Protein AF-A0A1C5LIC9-F1 (afdb_monomer_lite)

Radius of gyration: 15.8 Å; chains: 1; bounding box: 39×19×35 Å

Secondary structure (DSSP, 8-state):
-PPPEEPPPEEETTEEE--EES-SS---SS--TT-TTTT-S-------

Structure (mmCIF, N/CA/C/O backbone):
data_AF-A0A1C5LIC9-F1
#
_entry.id   AF-A0A1C5LIC9-F1
#
loop_
_atom_site.group_PDB
_atom_site.id
_atom_site.type_symbol
_atom_site.label_atom_id
_atom_site.label_alt_id
_atom_site.label_comp_id
_atom_site.label_asym_id
_atom_site.label_entity_id
_atom_site.label_seq_id
_atom_site.pdbx_PDB_ins_code
_atom_site.Cartn_x
_atom_site.Cartn_y
_atom_site.Cartn_z
_atom_site.occupancy
_atom_site.B_iso_or_equiv
_atom_site.auth_seq_id
_atom_site.auth_comp_id
_atom_site.auth_asym_id
_atom_site.auth_atom_id
_atom_site.pdbx_PDB_model_num
ATOM 1 N N . MET A 1 1 ? 18.338 9.646 5.089 1.00 42.12 1 MET A N 1
ATOM 2 C CA . MET A 1 1 ? 17.357 8.766 5.759 1.00 42.12 1 MET A CA 1
ATOM 3 C C . MET A 1 1 ? 16.045 8.939 5.021 1.00 42.12 1 MET A C 1
ATOM 5 O O . MET A 1 1 ? 15.487 10.024 5.091 1.00 42.12 1 MET A O 1
ATOM 9 N N . ASN A 1 2 ? 15.624 7.948 4.233 1.00 57.59 2 ASN A N 1
ATOM 10 C CA . ASN A 1 2 ? 14.395 8.068 3.446 1.00 57.59 2 ASN A 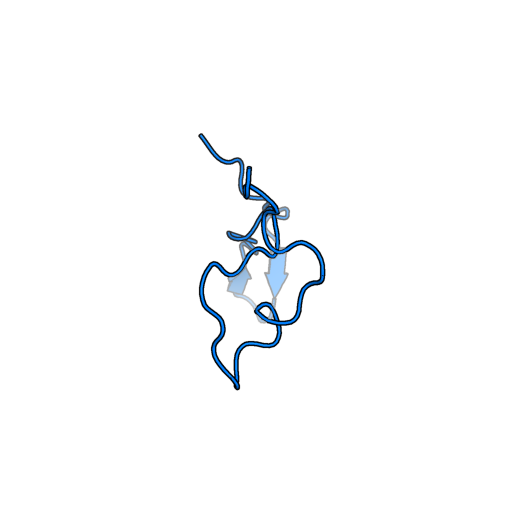CA 1
ATOM 11 C C . ASN A 1 2 ? 13.189 8.101 4.390 1.00 57.59 2 ASN A C 1
ATOM 13 O O . ASN A 1 2 ? 13.011 7.197 5.206 1.00 57.59 2 ASN A O 1
ATOM 17 N N . SER A 1 3 ? 12.396 9.163 4.298 1.00 69.00 3 SER A N 1
ATOM 18 C CA . SER A 1 3 ? 11.150 9.334 5.035 1.00 69.00 3 SER A CA 1
ATOM 19 C C . SER A 1 3 ? 10.075 8.437 4.420 1.00 69.00 3 SER A C 1
ATOM 21 O O . SER A 1 3 ? 9.717 8.587 3.252 1.00 69.00 3 SER A O 1
ATOM 23 N N . PHE A 1 4 ? 9.570 7.476 5.193 1.00 77.88 4 PHE A N 1
ATOM 24 C CA . PHE A 1 4 ? 8.347 6.750 4.852 1.00 77.88 4 PHE A CA 1
ATOM 25 C C . PHE A 1 4 ? 7.126 7.576 5.269 1.00 77.88 4 PHE A C 1
ATOM 27 O O . PHE A 1 4 ? 7.214 8.423 6.159 1.00 77.88 4 PHE A O 1
ATOM 34 N N . THR A 1 5 ? 5.985 7.334 4.624 1.00 83.62 5 THR A N 1
ATOM 35 C CA . THR A 1 5 ? 4.724 8.005 4.971 1.00 83.62 5 THR A CA 1
ATOM 36 C C . THR A 1 5 ? 3.858 7.054 5.782 1.00 83.62 5 THR A C 1
ATOM 38 O O . THR A 1 5 ? 3.809 5.856 5.505 1.00 83.62 5 THR A O 1
ATOM 41 N N . TYR A 1 6 ? 3.198 7.570 6.810 1.00 89.50 6 TYR A N 1
ATOM 42 C CA . TYR A 1 6 ? 2.246 6.814 7.612 1.00 89.50 6 T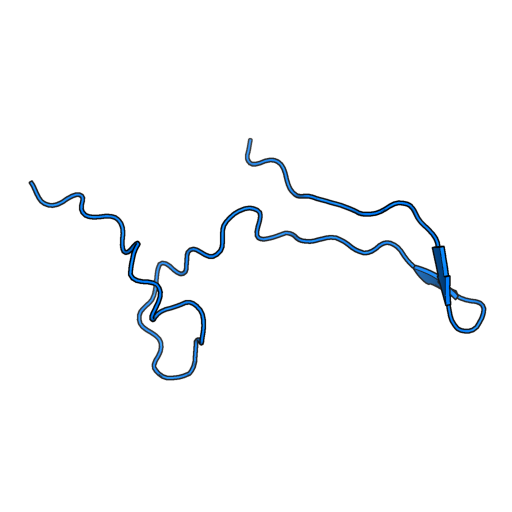YR A CA 1
ATOM 43 C C . TYR A 1 6 ? 0.987 7.650 7.813 1.00 89.50 6 TYR A C 1
ATOM 45 O O . TYR A 1 6 ? 1.053 8.881 7.831 1.00 89.50 6 TYR A O 1
ATOM 53 N N . LYS A 1 7 ? -0.159 6.979 7.907 1.00 89.31 7 LYS A N 1
ATOM 54 C CA . LYS A 1 7 ? -1.424 7.619 8.277 1.00 89.31 7 LYS A CA 1
ATOM 55 C C . LYS A 1 7 ? -1.577 7.628 9.793 1.00 89.31 7 LYS A C 1
ATOM 57 O O . LYS A 1 7 ? -0.927 6.851 10.494 1.00 89.31 7 LYS A O 1
ATOM 62 N N . ASP A 1 8 ? -2.480 8.468 10.282 1.00 92.75 8 ASP A N 1
ATOM 63 C CA . ASP A 1 8 ? -2.914 8.395 11.671 1.00 92.75 8 ASP A CA 1
ATOM 64 C C . ASP A 1 8 ? -3.493 7.016 11.992 1.00 92.75 8 ASP A C 1
ATOM 66 O O . ASP A 1 8 ? -4.068 6.333 11.142 1.00 92.75 8 ASP A O 1
ATOM 70 N N . VAL A 1 9 ? -3.317 6.599 13.242 1.00 94.38 9 VAL A N 1
ATOM 71 C CA . VAL A 1 9 ? -3.793 5.303 13.719 1.00 94.38 9 VAL A CA 1
ATOM 72 C C . VAL A 1 9 ? -5.319 5.305 13.779 1.00 94.38 9 VAL A C 1
ATOM 74 O O . VAL A 1 9 ? -5.904 6.165 14.438 1.00 94.38 9 VAL A O 1
ATOM 77 N N . TYR A 1 10 ? -5.957 4.310 13.165 1.00 95.12 10 TYR A N 1
ATOM 78 C CA . TYR A 1 10 ? -7.415 4.155 13.155 1.00 95.12 10 TYR A CA 1
ATOM 79 C C . TYR A 1 10 ? -7.854 2.780 13.670 1.00 95.12 10 TYR A C 1
ATOM 81 O O . TYR A 1 10 ? -7.028 1.905 13.935 1.00 95.12 10 TYR A O 1
ATOM 89 N N . ILE A 1 11 ? -9.163 2.607 13.882 1.00 96.75 11 ILE A N 1
ATOM 90 C CA . ILE A 1 11 ? -9.761 1.332 14.292 1.00 96.75 11 ILE A CA 1
ATOM 91 C C . ILE A 1 11 ? -10.577 0.770 13.129 1.00 96.75 11 ILE A C 1
ATOM 93 O O . ILE A 1 11 ? -11.459 1.452 12.615 1.00 96.75 11 ILE A O 1
ATOM 97 N N . GLU A 1 12 ? -10.303 -0.477 12.760 1.00 96.31 12 GLU A N 1
ATOM 98 C CA . GLU A 1 12 ? -11.023 -1.238 11.735 1.00 96.31 12 GLU A CA 1
ATOM 99 C C . GLU A 1 12 ? -11.256 -2.659 12.268 1.00 96.31 12 GLU A C 1
ATOM 101 O O . GLU A 1 12 ? -10.344 -3.268 12.829 1.00 96.31 12 GLU A O 1
ATOM 106 N N . ASP A 1 13 ? -12.494 -3.158 12.203 1.00 95.75 13 ASP A N 1
ATOM 107 C CA . ASP A 1 13 ? -12.902 -4.463 12.758 1.00 95.75 13 ASP A CA 1
ATOM 108 C C . ASP A 1 13 ? -12.472 -4.705 14.222 1.00 95.75 13 ASP A C 1
ATOM 110 O O . ASP A 1 13 ? -12.058 -5.800 14.612 1.00 95.75 13 ASP A O 1
ATOM 114 N N . GLY A 1 14 ?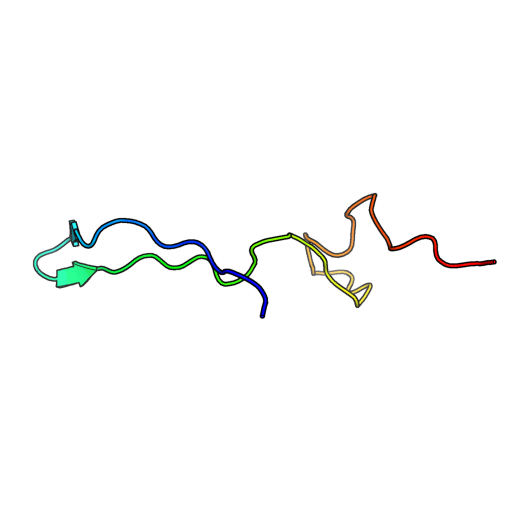 -12.525 -3.655 15.051 1.00 96.06 14 GLY A N 1
ATOM 115 C CA . GLY A 1 14 ? -12.109 -3.705 16.459 1.00 96.06 14 GLY A CA 1
ATOM 116 C C . GLY A 1 14 ? -10.593 -3.815 16.672 1.00 96.06 14 GLY A C 1
ATOM 117 O O . GLY A 1 14 ? -10.143 -3.961 17.809 1.00 96.06 14 GLY A O 1
ATOM 118 N N . LYS A 1 15 ? -9.793 -3.722 15.605 1.00 95.88 15 LYS A N 1
ATOM 119 C CA . LYS A 1 15 ? -8.328 -3.755 15.646 1.00 95.88 15 LYS A CA 1
ATOM 120 C C . LYS A 1 15 ? -7.762 -2.362 15.425 1.00 95.88 15 LYS A C 1
ATOM 122 O O . LYS A 1 15 ? -8.277 -1.582 14.633 1.00 95.88 15 LYS A O 1
ATOM 127 N N . ARG A 1 16 ? -6.666 -2.059 16.119 1.00 96.06 16 ARG A N 1
ATOM 128 C CA . ARG A 1 16 ? -5.925 -0.807 15.951 1.00 96.06 16 ARG A CA 1
ATOM 129 C C . ARG A 1 16 ? -4.956 -0.954 14.776 1.00 96.06 16 ARG A C 1
ATOM 131 O O . ARG A 1 16 ? -4.033 -1.761 14.853 1.00 96.06 16 ARG A O 1
ATOM 138 N N . ILE A 1 17 ? -5.174 -0.189 13.712 1.00 96.75 17 ILE 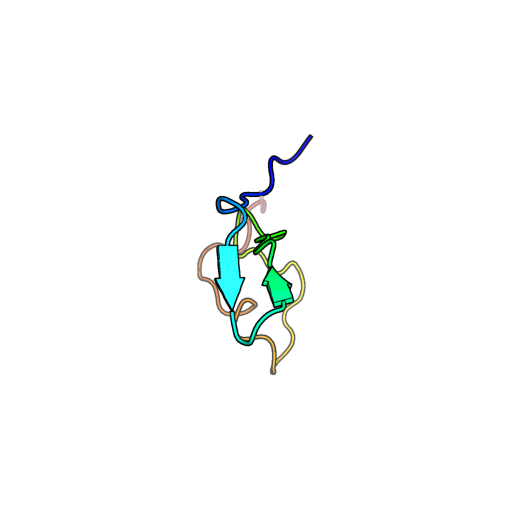A N 1
ATOM 139 C CA . ILE A 1 17 ? -4.428 -0.267 12.454 1.00 96.75 17 ILE A CA 1
ATOM 140 C C . ILE A 1 17 ? -3.538 0.967 12.299 1.00 96.75 17 ILE A C 1
ATOM 142 O O . ILE A 1 17 ? -3.984 2.101 12.465 1.00 96.75 17 ILE A O 1
ATOM 146 N N . LEU A 1 18 ? -2.268 0.731 11.966 1.00 94.62 18 LEU A N 1
ATOM 147 C CA . LEU A 1 18 ? -1.325 1.757 11.533 1.00 94.62 18 LEU A CA 1
ATOM 148 C C . LEU A 1 18 ? -0.908 1.435 10.101 1.00 94.62 18 LEU A C 1
ATOM 150 O O . LEU A 1 18 ? -0.170 0.481 9.856 1.00 94.62 18 LEU A O 1
ATOM 154 N N . GLU A 1 19 ? 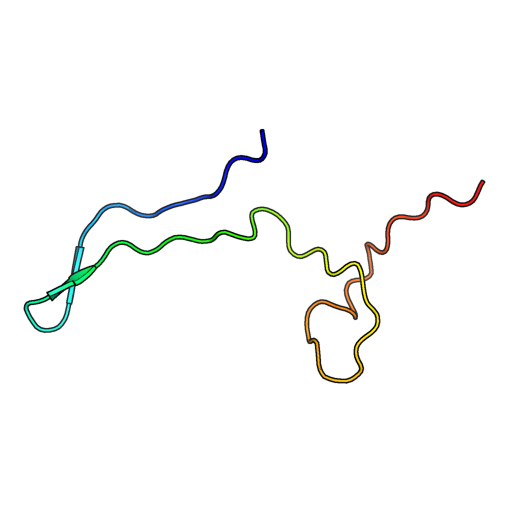-1.398 2.229 9.157 1.00 91.31 19 GLU A N 1
ATOM 155 C CA . GLU A 1 19 ? -1.059 2.069 7.749 1.00 91.31 19 GLU A CA 1
ATOM 156 C C . GLU A 1 19 ? 0.232 2.830 7.437 1.00 91.31 19 GLU A C 1
ATOM 158 O O . GLU A 1 19 ? 0.320 4.047 7.624 1.00 91.31 19 GLU A O 1
ATOM 163 N N . ILE A 1 20 ? 1.235 2.098 6.953 1.00 88.25 20 ILE A N 1
ATOM 164 C CA . ILE A 1 20 ? 2.554 2.633 6.618 1.00 88.25 20 ILE A CA 1
ATOM 165 C C . ILE A 1 20 ? 2.847 2.318 5.157 1.00 88.25 20 ILE A C 1
ATOM 167 O O . ILE A 1 20 ? 2.805 1.159 4.743 1.00 88.25 20 ILE A O 1
ATOM 171 N N . ASN A 1 21 ? 3.214 3.339 4.387 1.00 80.81 21 ASN A N 1
ATOM 172 C CA . ASN A 1 21 ? 3.804 3.160 3.073 1.00 80.81 21 ASN A CA 1
ATOM 173 C C . ASN A 1 21 ? 5.328 3.316 3.162 1.00 80.81 21 ASN A C 1
ATOM 175 O O . ASN A 1 21 ? 5.871 4.422 3.223 1.00 80.81 21 ASN A O 1
ATOM 179 N N . ILE A 1 22 ? 6.012 2.173 3.134 1.00 79.06 22 ILE A N 1
ATOM 180 C CA . ILE A 1 22 ? 7.478 2.072 3.160 1.00 79.06 22 ILE A CA 1
ATOM 181 C C . ILE A 1 22 ? 8.135 2.468 1.828 1.00 79.06 22 ILE A C 1
ATOM 183 O O . ILE A 1 22 ? 9.340 2.702 1.781 1.00 79.06 22 ILE A O 1
ATOM 187 N N . LEU A 1 23 ? 7.354 2.570 0.750 1.00 74.00 23 LEU A N 1
ATOM 188 C CA . LEU A 1 23 ? 7.807 3.021 -0.561 1.00 74.00 23 LEU A CA 1
ATOM 189 C C . LEU A 1 23 ? 7.371 4.475 -0.755 1.00 74.00 23 LEU A C 1
ATOM 191 O O . LEU A 1 23 ? 6.330 4.759 -1.351 1.00 74.00 23 LEU A O 1
ATOM 195 N N . SER A 1 24 ? 8.181 5.397 -0.230 1.00 62.56 24 SER A N 1
ATOM 196 C CA . SER A 1 24 ? 7.998 6.842 -0.447 1.00 62.56 24 SER A CA 1
ATOM 197 C C . SER A 1 24 ? 7.998 7.180 -1.944 1.00 62.56 24 SER A C 1
ATOM 199 O O . SER A 1 24 ? 7.209 7.994 -2.416 1.00 62.56 24 SER A O 1
ATOM 201 N N . GLU A 1 25 ? 8.809 6.447 -2.712 1.00 63.38 25 GLU A N 1
ATOM 202 C CA . GLU A 1 25 ? 8.886 6.536 -4.162 1.00 63.38 25 GLU A CA 1
ATOM 203 C C . GLU A 1 25 ? 8.741 5.135 -4.772 1.00 63.38 25 GLU A C 1
ATOM 205 O O . GLU A 1 25 ? 9.344 4.163 -4.310 1.00 63.38 25 GLU A O 1
ATOM 210 N N . LYS A 1 26 ? 7.915 5.006 -5.816 1.00 63.03 26 LYS A N 1
ATOM 211 C CA . LYS A 1 26 ? 7.679 3.734 -6.519 1.00 63.03 26 LYS A CA 1
ATOM 212 C C . LYS A 1 26 ? 8.819 3.452 -7.501 1.00 63.03 26 LYS A C 1
ATOM 214 O O . LYS A 1 26 ? 8.605 3.425 -8.714 1.00 63.03 26 LYS A O 1
ATOM 219 N N . TYR A 1 27 ? 10.024 3.259 -6.974 1.00 63.12 27 TYR A N 1
ATOM 220 C CA . TYR A 1 27 ? 11.183 2.831 -7.749 1.00 63.12 27 TYR A CA 1
ATOM 221 C C . TYR A 1 27 ? 11.454 1.356 -7.490 1.00 63.12 27 TYR A C 1
ATOM 223 O O . TYR A 1 27 ? 11.602 0.914 -6.352 1.00 63.12 27 TYR A O 1
ATOM 231 N N . CYS A 1 28 ? 11.491 0.580 -8.566 1.00 65.81 28 CYS A N 1
ATOM 2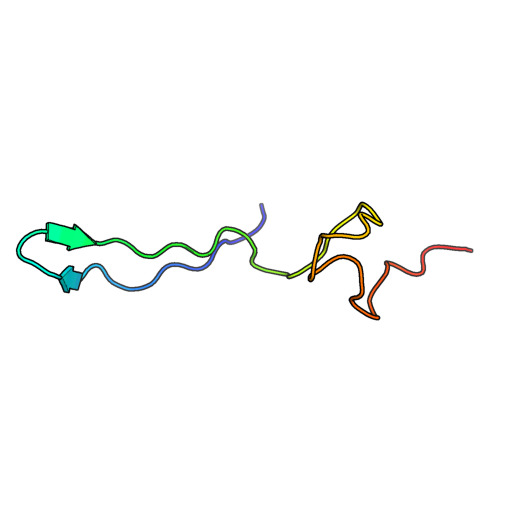32 C CA . CYS A 1 28 ? 11.940 -0.798 -8.530 1.00 65.81 28 CYS A CA 1
ATOM 233 C C . CYS A 1 28 ? 13.238 -0.870 -9.326 1.00 65.81 28 CYS A C 1
ATOM 235 O O . CYS A 1 28 ? 13.256 -0.555 -10.512 1.00 65.81 28 CYS A O 1
ATOM 237 N N . ASN A 1 29 ? 14.320 -1.275 -8.664 1.00 62.62 29 ASN A N 1
ATOM 238 C CA . ASN A 1 29 ? 15.646 -1.356 -9.280 1.00 62.62 29 ASN A CA 1
ATOM 239 C C . ASN A 1 29 ? 15.830 -2.622 -10.135 1.00 62.62 29 ASN A C 1
ATOM 241 O O . ASN A 1 29 ? 16.898 -2.823 -10.704 1.00 62.62 29 ASN A O 1
ATOM 245 N N . PHE A 1 30 ? 14.806 -3.478 -10.219 1.00 62.34 30 PHE A N 1
ATOM 246 C CA . PHE A 1 30 ? 14.833 -4.733 -10.960 1.00 62.34 30 PHE A CA 1
ATOM 247 C C . PHE A 1 30 ? 13.679 -4.815 -11.960 1.00 62.34 30 PHE A C 1
ATOM 249 O O . PHE A 1 30 ? 12.511 -4.627 -11.619 1.00 62.34 30 PHE A O 1
ATOM 256 N N . ASP A 1 31 ? 14.016 -5.191 -13.190 1.00 60.97 31 ASP A N 1
ATOM 257 C CA . ASP A 1 31 ? 13.081 -5.439 -14.287 1.00 60.97 31 ASP A CA 1
ATOM 258 C C . ASP A 1 31 ? 12.431 -6.819 -14.178 1.00 60.97 31 ASP A C 1
ATOM 260 O O . ASP A 1 31 ? 12.606 -7.708 -15.011 1.00 60.97 31 ASP A O 1
ATOM 264 N N . TRP A 1 32 ? 11.668 -7.030 -13.110 1.00 67.62 32 TRP A N 1
ATOM 265 C CA . TRP A 1 32 ? 10.910 -8.265 -12.968 1.00 67.62 32 TRP A CA 1
ATOM 266 C C . TRP A 1 32 ? 9.624 -8.188 -13.800 1.00 67.62 32 TRP A C 1
ATOM 268 O O . TRP A 1 32 ? 8.804 -7.293 -13.602 1.00 67.62 32 TRP A O 1
ATOM 278 N N . ILE A 1 33 ? 9.398 -9.173 -14.678 1.00 71.38 33 ILE A N 1
ATOM 279 C CA . ILE A 1 33 ? 8.220 -9.276 -15.566 1.00 71.38 33 ILE A CA 1
ATOM 280 C C . ILE A 1 33 ? 6.854 -9.148 -14.855 1.00 71.38 33 ILE A C 1
ATOM 282 O O . ILE A 1 33 ? 5.887 -8.679 -15.455 1.00 71.38 33 ILE A O 1
ATOM 286 N N . PHE A 1 34 ? 6.793 -9.517 -13.573 1.00 73.38 34 PHE A N 1
ATOM 287 C CA . PHE A 1 34 ? 5.611 -9.505 -12.713 1.00 73.38 34 PHE A CA 1
ATOM 288 C C . PHE A 1 34 ? 5.564 -8.313 -11.754 1.00 73.38 34 PHE A C 1
ATOM 290 O O . PHE A 1 34 ? 4.569 -8.148 -11.056 1.00 73.38 34 PHE A O 1
ATOM 297 N N . CYS A 1 35 ? 6.606 -7.476 -11.698 1.00 65.12 35 CYS A N 1
ATOM 298 C CA . CYS A 1 35 ? 6.579 -6.290 -10.856 1.00 65.12 35 CYS A CA 1
ATOM 299 C C . CYS A 1 35 ? 5.848 -5.155 -11.595 1.00 65.12 35 CYS A C 1
ATOM 301 O O . CYS A 1 35 ? 6.376 -4.632 -12.581 1.00 65.12 35 CYS A O 1
ATOM 303 N N . PRO A 1 36 ? 4.669 -4.702 -11.122 1.00 64.50 36 PRO A N 1
ATOM 304 C CA . PRO A 1 36 ? 3.953 -3.592 -11.753 1.00 64.50 36 PRO A CA 1
ATOM 305 C C . PRO A 1 36 ? 4.719 -2.260 -11.642 1.00 64.50 36 PRO A C 1
ATOM 307 O O . PRO A 1 36 ? 4.447 -1.331 -12.398 1.00 64.50 36 PRO A O 1
ATOM 310 N N . ILE A 1 37 ? 5.697 -2.171 -10.729 1.00 65.94 37 ILE A N 1
ATOM 311 C CA . ILE A 1 37 ? 6.535 -0.987 -10.487 1.00 65.94 37 ILE A CA 1
ATOM 312 C C . ILE A 1 37 ? 7.762 -0.953 -11.423 1.00 65.94 37 ILE A C 1
ATOM 314 O O . ILE A 1 37 ? 8.226 0.128 -11.779 1.00 65.94 37 ILE A O 1
ATOM 318 N N . GLY A 1 38 ? 8.256 -2.108 -11.892 1.00 57.25 38 GLY A N 1
ATOM 319 C CA . GLY A 1 38 ? 9.429 -2.203 -12.785 1.00 57.25 38 GLY A CA 1
ATOM 320 C C . GLY A 1 38 ? 9.218 -1.598 -14.182 1.00 57.25 38 GLY A C 1
ATOM 321 O O . GLY A 1 38 ? 10.171 -1.302 -14.898 1.00 57.25 38 GLY A O 1
ATOM 322 N N . ARG A 1 39 ? 7.960 -1.347 -14.569 1.00 57.09 39 ARG A N 1
ATOM 323 C CA . ARG A 1 39 ? 7.596 -0.673 -15.831 1.00 57.09 39 ARG A CA 1
ATOM 324 C C . ARG A 1 39 ? 7.504 0.853 -15.710 1.00 57.09 39 ARG A C 1
ATOM 326 O O . ARG A 1 39 ? 7.078 1.511 -16.659 1.00 57.09 39 ARG A O 1
ATOM 333 N N . SER A 1 40 ? 7.851 1.423 -14.552 1.00 59.66 40 SER A N 1
ATOM 334 C CA . SER A 1 40 ? 7.871 2.874 -14.357 1.00 59.66 40 SER A CA 1
ATOM 335 C C . SER A 1 40 ? 8.878 3.527 -15.310 1.00 59.66 40 SER A C 1
ATOM 337 O O . SER A 1 40 ? 10.024 3.092 -15.410 1.00 59.66 40 SER A O 1
ATOM 339 N N . LYS A 1 41 ? 8.449 4.582 -16.016 1.00 54.84 41 LYS A N 1
ATOM 340 C CA . LYS A 1 41 ? 9.268 5.320 -17.000 1.00 54.84 41 LYS A CA 1
ATOM 341 C C . LYS A 1 41 ? 10.487 6.007 -16.374 1.00 54.84 41 LYS A C 1
ATOM 343 O O . LYS A 1 41 ? 11.426 6.337 -17.086 1.00 54.84 41 LYS A O 1
ATOM 348 N N . ASN A 1 42 ? 10.487 6.172 -15.053 1.00 53.59 42 ASN A N 1
ATOM 349 C CA . ASN A 1 42 ? 11.586 6.754 -14.289 1.00 53.59 42 ASN A CA 1
ATOM 350 C C . ASN A 1 42 ? 12.574 5.668 -13.860 1.00 53.59 42 ASN A C 1
ATOM 352 O O . ASN A 1 42 ? 12.856 5.481 -12.676 1.00 53.59 42 ASN A O 1
ATOM 356 N N . ARG A 1 43 ? 13.090 4.926 -14.838 1.00 52.91 43 ARG A N 1
ATOM 357 C CA . ARG A 1 43 ? 14.321 4.173 -14.635 1.00 52.91 43 ARG A CA 1
ATOM 358 C C . ARG A 1 43 ? 15.427 5.215 -14.560 1.00 52.91 43 ARG A C 1
ATOM 360 O O . ARG A 1 43 ? 15.503 6.055 -15.449 1.00 52.91 43 ARG A O 1
ATOM 367 N N . HIS A 1 44 ? 16.196 5.226 -13.475 1.00 46.50 44 HIS A N 1
ATOM 368 C CA . HIS A 1 44 ? 17.229 6.231 -13.239 1.00 46.50 44 HIS A CA 1
ATOM 369 C C . HIS A 1 44 ? 18.169 6.269 -14.455 1.00 46.50 44 HIS A C 1
ATOM 371 O O . HIS A 1 44 ? 18.979 5.365 -14.653 1.00 46.50 44 HIS A O 1
ATOM 377 N N . SER A 1 45 ? 18.008 7.269 -15.319 1.00 48.88 45 SER A N 1
ATOM 378 C CA . SER A 1 45 ? 18.872 7.502 -16.468 1.00 48.88 45 SER A CA 1
ATOM 379 C C . SER A 1 45 ? 20.153 8.157 -15.964 1.00 48.88 45 SER A C 1
ATOM 381 O O . SER A 1 45 ? 20.383 9.334 -16.208 1.00 48.88 45 SER A O 1
ATOM 383 N N . ASN A 1 46 ? 20.962 7.394 -15.230 1.00 52.44 46 ASN A N 1
ATOM 384 C CA . ASN A 1 46 ? 22.383 7.677 -15.058 1.00 52.44 46 ASN A CA 1
ATOM 385 C C . ASN A 1 46 ? 23.159 6.717 -15.959 1.00 52.44 46 ASN A C 1
ATOM 387 O O . ASN A 1 46 ? 23.714 5.714 -15.521 1.00 52.44 46 ASN A O 1
ATOM 391 N N . ILE A 1 47 ? 23.102 7.027 -17.248 1.00 45.09 47 ILE A N 1
ATOM 392 C CA . ILE A 1 47 ? 24.115 6.723 -18.259 1.00 45.09 47 ILE A CA 1
ATOM 393 C C . ILE A 1 47 ? 24.134 8.051 -19.029 1.00 45.09 47 ILE A C 1
ATOM 395 O O . ILE A 1 47 ? 23.161 8.352 -19.717 1.00 45.09 47 ILE A O 1
ATOM 399 N N . ILE A 1 48 ? 25.036 8.995 -18.765 1.00 41.75 48 ILE A N 1
ATOM 400 C CA . ILE A 1 48 ? 26.503 8.982 -18.886 1.00 41.75 48 ILE A CA 1
ATOM 401 C C . ILE A 1 48 ? 27.100 9.864 -17.784 1.00 41.75 48 ILE A C 1
ATOM 403 O O . ILE A 1 48 ? 26.488 10.919 -17.501 1.00 41.75 48 ILE A O 1
#

Sequence (48 aa):
MNSFTYKDVYIEDGKRILEINILSEKYCNFDWIFCPIGRSKNRHSNII

Foldseek 3Di:
DDDWDWDDWDADPNDTDIDTGPCPDLDDQDCDPPDPSNPDPPPPPPDD

pLDDT: mean 71.97, std 17.3, range [41.75, 96.75]